Protein AF-A0A646IJY6-F1 (afdb_monomer)

Secondary structure (DSSP, 8-state):
-HHHHHHHHHHHHHHHHHHHHHHHHHHHHH-SSHHHHHHHHHHHHHHHH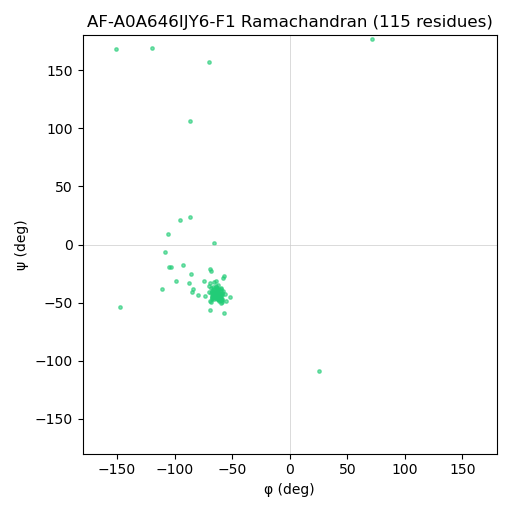HHHHIIIIIHHHHHHHHHHHHHHS-HHHHHHHHHHHHHHHHHHHHHHHHHHHHTHHHHHHHHHTTS--

Organism: NCBI:txid1472722

Structure (mmCIF, N/CA/C/O backbone):
data_AF-A0A646IJY6-F1
#
_entry.id   AF-A0A646IJY6-F1
#
loop_
_atom_site.group_PDB
_atom_site.id
_atom_site.type_symbol
_atom_site.label_atom_id
_atom_site.label_alt_id
_atom_site.label_comp_id
_atom_site.label_asym_id
_atom_site.label_entity_id
_atom_site.label_seq_id
_atom_site.pdbx_PDB_ins_code
_atom_site.Cartn_x
_atom_site.Cartn_y
_atom_site.Cartn_z
_atom_site.occupancy
_atom_site.B_iso_or_equiv
_atom_site.auth_seq_id
_atom_site.auth_comp_id
_atom_site.auth_asym_id
_atom_site.auth_atom_id
_atom_site.pdbx_PDB_model_num
ATOM 1 N N . MET A 1 1 ? -2.520 20.415 19.185 1.00 73.38 1 MET A N 1
ATOM 2 C CA . MET A 1 1 ? -2.868 20.380 17.745 1.00 73.38 1 MET A CA 1
ATOM 3 C C . MET A 1 1 ? -1.671 20.674 16.836 1.00 73.38 1 MET A C 1
ATOM 5 O O . MET A 1 1 ? -1.316 19.787 16.072 1.00 73.38 1 MET A O 1
ATOM 9 N N . LEU A 1 2 ? -0.977 21.818 16.964 1.00 85.19 2 LEU A N 1
ATOM 10 C CA . LEU A 1 2 ? 0.150 22.191 16.081 1.00 85.19 2 LEU A CA 1
ATOM 11 C C . LEU A 1 2 ? 1.297 21.156 16.032 1.00 85.19 2 LEU A C 1
ATOM 13 O O . LEU A 1 2 ? 1.770 20.814 14.957 1.00 85.19 2 LEU A O 1
ATOM 17 N N . ARG A 1 3 ? 1.690 20.586 17.180 1.00 83.56 3 ARG A N 1
ATOM 18 C CA . ARG A 1 3 ? 2.736 19.543 17.256 1.00 83.56 3 ARG A CA 1
ATOM 19 C C . ARG A 1 3 ? 2.401 18.269 16.469 1.00 83.56 3 ARG A C 1
ATOM 21 O O . ARG A 1 3 ? 3.268 17.741 15.786 1.00 83.56 3 ARG A O 1
ATOM 28 N N . GLY A 1 4 ? 1.155 17.795 16.548 1.00 84.94 4 GLY A N 1
ATOM 29 C CA . GLY A 1 4 ? 0.714 16.613 15.800 1.00 84.94 4 GLY A CA 1
ATOM 30 C C . GLY A 1 4 ? 0.701 16.882 14.299 1.00 84.94 4 GLY A C 1
ATOM 31 O O . GLY A 1 4 ? 1.245 16.103 13.527 1.00 84.94 4 GLY A O 1
ATOM 32 N N . LEU A 1 5 ? 0.174 18.042 13.901 1.00 88.56 5 LEU A N 1
ATOM 33 C CA . LEU A 1 5 ? 0.110 18.464 12.502 1.00 88.56 5 LEU A CA 1
ATOM 34 C C . LEU A 1 5 ? 1.511 18.592 11.881 1.00 88.56 5 LEU A C 1
ATOM 36 O O . LEU A 1 5 ? 1.749 18.087 10.784 1.00 88.56 5 LEU A O 1
ATOM 40 N N . LEU A 1 6 ? 2.454 19.184 12.621 1.00 92.75 6 LEU A N 1
ATOM 41 C CA . LEU A 1 6 ? 3.861 19.278 12.227 1.00 92.75 6 LEU A CA 1
ATOM 42 C C . LEU A 1 6 ? 4.520 17.899 12.115 1.00 92.75 6 LEU A C 1
ATOM 44 O O . LEU A 1 6 ? 5.244 17.666 11.155 1.00 92.75 6 LEU A O 1
ATOM 48 N N . SER A 1 7 ? 4.234 16.976 13.039 1.00 92.25 7 SER A N 1
ATOM 49 C CA . SER A 1 7 ? 4.777 15.611 13.003 1.00 92.25 7 SER A CA 1
ATOM 50 C C . SER A 1 7 ? 4.279 14.805 11.800 1.00 92.25 7 SER A C 1
ATOM 52 O O . SER A 1 7 ? 5.068 14.128 11.153 1.00 92.25 7 SER A O 1
ATOM 54 N N . PHE A 1 8 ? 2.984 14.861 11.474 1.00 89.56 8 PHE A N 1
ATOM 55 C CA . PHE A 1 8 ? 2.447 14.154 10.303 1.00 89.56 8 PHE A CA 1
ATOM 56 C C . PHE A 1 8 ? 2.962 14.755 8.992 1.00 89.56 8 PHE A C 1
ATOM 58 O O . PHE A 1 8 ? 3.311 14.028 8.057 1.00 89.56 8 PHE A O 1
ATOM 65 N N . SER A 1 9 ? 3.044 16.085 8.932 1.00 91.56 9 SER A N 1
ATOM 66 C CA . SER A 1 9 ? 3.513 16.804 7.746 1.00 91.56 9 SER A CA 1
ATOM 67 C C . SER A 1 9 ? 5.001 16.566 7.494 1.00 91.56 9 SER A C 1
ATOM 69 O O . SER A 1 9 ? 5.387 16.317 6.354 1.00 91.56 9 SER A O 1
ATOM 71 N N . SER A 1 10 ? 5.832 16.570 8.543 1.00 94.44 10 SER A N 1
ATOM 72 C CA . SER A 1 10 ? 7.262 16.275 8.418 1.00 94.44 10 SER A CA 1
ATOM 73 C C . SER A 1 10 ? 7.496 14.834 7.973 1.00 94.44 10 SER A C 1
ATOM 75 O O . SER A 1 10 ? 8.254 14.614 7.032 1.00 94.44 10 SER A O 1
ATOM 77 N N . MET A 1 11 ? 6.783 13.865 8.556 1.00 94.38 11 MET A N 1
ATOM 78 C CA . MET A 1 11 ? 6.879 12.458 8.155 1.00 94.38 11 MET A CA 1
ATOM 79 C C . MET A 1 11 ? 6.488 12.274 6.681 1.00 94.38 11 MET A C 1
ATOM 81 O O . MET A 1 11 ? 7.183 11.597 5.927 1.00 94.38 11 MET A O 1
ATOM 85 N N . THR A 1 12 ? 5.422 12.951 6.241 1.00 92.75 12 THR A N 1
ATOM 86 C CA . THR A 1 12 ? 4.977 12.935 4.839 1.00 92.75 12 THR A CA 1
ATOM 87 C C . THR A 1 12 ? 6.015 13.563 3.907 1.00 92.75 12 THR A C 1
ATOM 89 O O . THR A 1 12 ? 6.286 13.024 2.833 1.00 92.75 12 THR A O 1
ATOM 92 N N . MET A 1 13 ? 6.611 14.693 4.303 1.00 95.38 13 MET A N 1
ATOM 93 C CA . MET A 1 13 ? 7.657 15.362 3.528 1.00 95.38 13 MET A CA 1
ATOM 94 C C . MET A 1 13 ? 8.880 14.455 3.372 1.00 95.38 13 MET A C 1
ATOM 96 O O . MET A 1 13 ? 9.362 14.279 2.256 1.00 95.38 13 MET A O 1
ATOM 100 N N . VAL A 1 14 ? 9.333 13.830 4.462 1.00 96.62 14 VAL A N 1
ATOM 101 C CA . VAL A 1 14 ? 10.456 12.886 4.444 1.00 96.62 14 VAL A CA 1
ATOM 102 C C . VAL A 1 14 ? 10.164 11.725 3.495 1.00 96.62 14 VAL A C 1
ATOM 104 O O . VAL A 1 14 ? 10.986 11.436 2.631 1.00 96.62 14 VAL A O 1
ATOM 107 N N . SER A 1 15 ? 8.980 11.108 3.568 1.00 95.19 15 SER A N 1
ATOM 108 C CA . SER A 1 15 ? 8.604 10.031 2.641 1.00 95.19 15 SER A CA 1
ATOM 109 C C . SER A 1 15 ? 8.597 10.479 1.176 1.00 95.19 15 SER A C 1
ATOM 111 O O . SER A 1 15 ? 9.026 9.720 0.309 1.00 95.19 15 SER A O 1
ATOM 113 N N . ARG A 1 16 ? 8.157 11.711 0.883 1.00 94.25 16 ARG A N 1
ATOM 114 C CA . ARG A 1 16 ? 8.187 12.268 -0.480 1.00 94.25 16 ARG A CA 1
ATOM 115 C C . ARG A 1 16 ? 9.611 12.501 -0.972 1.00 94.25 16 ARG A C 1
ATOM 117 O O . ARG A 1 16 ? 9.923 12.108 -2.089 1.00 94.25 16 ARG A O 1
ATOM 124 N N . VAL A 1 17 ? 10.473 13.090 -0.143 1.00 97.12 17 VAL A N 1
ATOM 125 C CA . VAL A 1 17 ? 11.886 13.318 -0.486 1.00 97.12 17 VAL A CA 1
ATOM 126 C C . VAL A 1 17 ? 12.601 11.989 -0.723 1.00 97.12 17 VAL A C 1
ATOM 128 O O . VAL A 1 17 ? 13.282 11.843 -1.731 1.00 97.12 17 VAL A O 1
ATOM 131 N N . LEU A 1 18 ? 12.392 10.990 0.139 1.00 96.81 18 LEU A N 1
ATOM 132 C CA . LEU A 1 18 ? 12.953 9.650 -0.058 1.00 96.81 18 LEU A CA 1
ATOM 133 C C . LEU A 1 18 ? 12.438 8.989 -1.344 1.00 96.81 18 LEU A C 1
ATOM 135 O O . LEU A 1 18 ? 13.211 8.344 -2.047 1.00 96.81 18 LEU A O 1
ATOM 139 N N . GLY A 1 19 ? 11.161 9.184 -1.685 1.00 92.75 19 GLY A N 1
ATOM 140 C CA . GLY A 1 19 ? 10.600 8.746 -2.965 1.00 92.75 19 GLY A CA 1
ATOM 141 C C . GLY A 1 19 ? 11.294 9.396 -4.165 1.00 92.75 19 GLY A C 1
ATOM 142 O O . GLY A 1 19 ? 11.693 8.695 -5.086 1.00 92.75 19 GLY A O 1
ATOM 143 N N . LEU A 1 20 ? 11.528 10.710 -4.118 1.00 94.75 20 LEU A N 1
ATOM 144 C CA . LEU A 1 20 ? 12.251 11.429 -5.174 1.00 94.75 20 LEU A CA 1
ATOM 145 C C . LEU A 1 20 ? 13.704 10.956 -5.307 1.00 94.75 20 LEU A C 1
ATOM 147 O O . LEU A 1 20 ? 14.191 10.766 -6.417 1.00 94.75 20 LEU A O 1
ATOM 151 N N . VAL A 1 21 ? 14.387 10.731 -4.181 1.00 96.75 21 VAL A N 1
ATOM 152 C CA . VAL A 1 21 ? 15.760 10.203 -4.161 1.00 96.75 21 VAL A CA 1
ATOM 153 C C . VAL A 1 21 ? 15.817 8.786 -4.731 1.00 96.75 21 VAL A C 1
ATOM 155 O O . VAL A 1 21 ? 16.768 8.455 -5.434 1.00 96.75 21 VAL A O 1
ATOM 158 N N . ARG A 1 22 ? 14.803 7.950 -4.484 1.00 92.94 22 ARG A N 1
ATOM 159 C CA . ARG A 1 22 ? 14.677 6.639 -5.134 1.00 92.94 22 ARG A CA 1
ATOM 160 C C . ARG A 1 22 ? 14.552 6.791 -6.655 1.00 92.94 22 ARG A C 1
ATOM 162 O O . ARG A 1 22 ? 15.243 6.081 -7.377 1.00 92.94 22 ARG A O 1
ATOM 169 N N . ASP A 1 23 ? 13.713 7.708 -7.132 1.00 90.19 23 ASP A N 1
ATOM 170 C CA . ASP A 1 23 ? 13.397 7.863 -8.562 1.00 90.19 23 ASP A CA 1
ATOM 171 C C . ASP A 1 23 ? 14.597 8.393 -9.369 1.00 90.19 23 ASP A C 1
ATOM 173 O O . ASP A 1 23 ? 15.079 7.704 -10.269 1.00 90.19 23 ASP A O 1
ATOM 177 N N . GLN A 1 24 ? 15.137 9.554 -8.981 1.00 91.75 24 GLN A N 1
ATOM 178 C CA . GLN A 1 24 ? 16.526 9.660 -8.536 1.00 91.75 24 GLN A CA 1
ATOM 179 C C . GLN A 1 24 ? 17.554 8.634 -9.037 1.00 91.75 24 GLN A C 1
ATOM 181 O O . GLN A 1 24 ? 18.013 8.609 -10.181 1.00 91.75 24 GLN A O 1
ATOM 186 N N . VAL A 1 25 ? 17.931 7.796 -8.072 1.00 93.81 25 VAL A N 1
ATOM 187 C CA . VAL A 1 25 ? 18.909 6.718 -8.170 1.00 93.81 25 VAL A CA 1
ATOM 188 C C . VAL A 1 25 ? 18.541 5.708 -9.255 1.00 93.81 25 VAL A C 1
ATOM 190 O O . VAL A 1 25 ? 19.431 5.260 -9.974 1.00 93.81 25 VAL A O 1
ATOM 193 N N . ILE A 1 26 ? 17.261 5.350 -9.405 1.00 90.25 26 ILE A N 1
ATOM 194 C CA . ILE A 1 26 ? 16.832 4.391 -10.436 1.00 90.25 26 ILE A CA 1
ATOM 195 C C . ILE A 1 26 ? 17.131 4.951 -11.830 1.00 90.25 26 ILE A C 1
ATOM 197 O O . ILE A 1 26 ? 17.741 4.271 -12.652 1.00 90.25 26 ILE A O 1
ATOM 201 N N . THR A 1 27 ? 16.775 6.210 -12.077 1.00 88.56 27 THR A N 1
ATOM 202 C CA . THR A 1 27 ? 16.972 6.857 -13.379 1.00 88.56 27 THR A CA 1
ATOM 203 C C . THR A 1 27 ? 18.453 7.034 -13.702 1.00 88.56 27 THR A C 1
ATOM 205 O O . THR A 1 27 ? 18.864 6.775 -14.828 1.00 88.56 27 THR A O 1
ATOM 208 N N . THR A 1 28 ? 19.283 7.427 -12.732 1.00 90.31 28 THR A N 1
ATOM 209 C CA . THR A 1 28 ? 20.724 7.618 -12.975 1.00 90.31 28 THR A CA 1
ATOM 210 C C . THR A 1 28 ? 21.501 6.310 -13.104 1.00 90.31 28 THR A C 1
ATOM 212 O O . THR A 1 28 ? 22.483 6.270 -13.839 1.00 90.31 28 THR A O 1
ATOM 215 N N . THR A 1 29 ? 21.081 5.249 -12.407 1.00 91.81 29 THR A N 1
ATOM 216 C CA . THR A 1 29 ? 21.786 3.954 -12.406 1.00 91.81 29 THR A CA 1
ATOM 217 C C . THR A 1 29 ? 21.380 3.080 -13.590 1.00 91.81 29 THR A C 1
ATOM 219 O O . THR A 1 29 ? 22.234 2.436 -14.193 1.00 91.81 29 THR A O 1
ATOM 222 N N . PHE A 1 30 ? 20.086 3.048 -13.926 1.00 88.12 30 PHE A N 1
ATOM 223 C CA . PHE A 1 30 ? 19.546 2.174 -14.973 1.00 88.12 30 PHE A CA 1
ATOM 224 C C . PHE A 1 30 ? 19.246 2.910 -16.286 1.00 88.12 30 PHE A C 1
ATOM 226 O O . PHE A 1 30 ? 19.187 2.272 -17.335 1.00 88.12 30 PHE A O 1
ATOM 23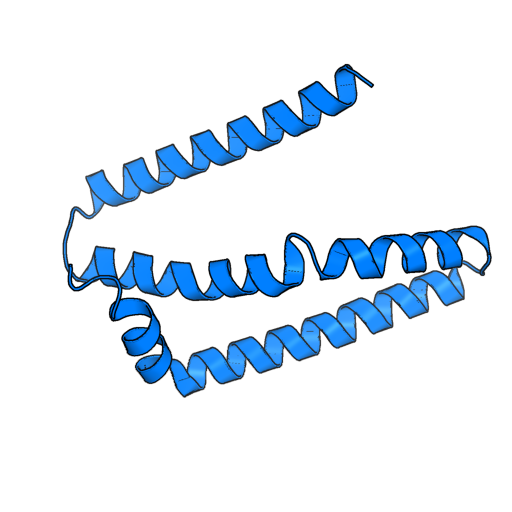3 N N . GLY A 1 31 ? 19.103 4.239 -16.262 1.00 85.50 31 GLY A N 1
ATOM 234 C CA . GLY A 1 31 ? 18.762 5.040 -17.438 1.00 85.50 31 GLY A CA 1
ATOM 235 C C . GLY A 1 31 ? 17.317 4.855 -17.912 1.00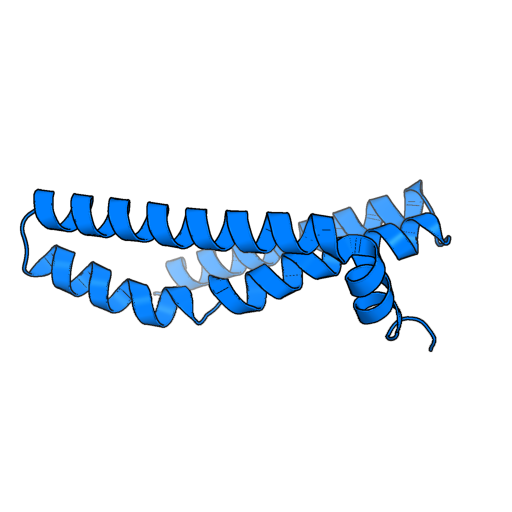 85.50 31 GLY A C 1
ATOM 236 O O . GLY A 1 31 ? 16.555 4.037 -17.388 1.00 85.50 31 GLY A O 1
ATOM 237 N N . THR A 1 32 ? 16.943 5.618 -18.939 1.00 83.25 32 THR A N 1
ATOM 238 C CA . THR A 1 32 ? 15.642 5.501 -19.614 1.00 83.25 32 THR A CA 1
ATOM 239 C C . THR A 1 32 ? 15.734 4.437 -20.701 1.00 83.25 32 THR A C 1
ATOM 241 O O . THR A 1 32 ? 16.373 4.644 -21.733 1.00 83.25 32 THR A O 1
ATOM 244 N N . ASN A 1 33 ? 15.140 3.274 -20.453 1.00 86.19 33 ASN A N 1
ATOM 245 C CA . ASN A 1 33 ? 15.087 2.160 -21.391 1.00 86.19 33 ASN A CA 1
ATOM 246 C C . ASN A 1 33 ? 13.814 1.331 -21.149 1.00 86.19 33 ASN A C 1
ATOM 248 O O . ASN A 1 33 ? 13.171 1.457 -20.106 1.00 86.19 33 ASN A O 1
ATOM 252 N N . ALA A 1 34 ? 13.505 0.425 -22.080 1.00 85.44 34 ALA A N 1
ATOM 253 C CA . ALA A 1 34 ? 12.297 -0.401 -22.026 1.00 85.44 34 ALA A CA 1
ATOM 254 C C . ALA A 1 34 ? 12.168 -1.255 -20.744 1.00 85.44 34 ALA A C 1
ATOM 256 O O . ALA A 1 34 ? 11.057 -1.570 -20.323 1.00 85.44 34 ALA A O 1
ATOM 257 N N . VAL A 1 35 ? 13.282 -1.626 -20.099 1.00 87.12 35 VAL A N 1
ATOM 258 C CA . VAL A 1 35 ? 13.271 -2.378 -18.832 1.00 87.12 35 VAL A CA 1
ATOM 259 C C . VAL A 1 35 ? 12.858 -1.473 -17.672 1.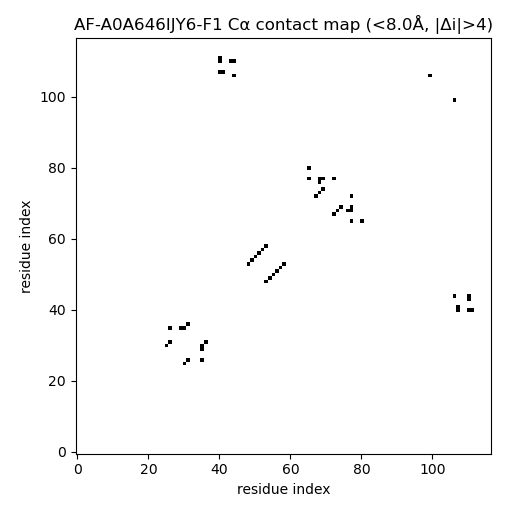00 87.12 35 VAL A C 1
ATOM 261 O O . VAL A 1 35 ? 12.017 -1.861 -16.860 1.00 87.12 35 VAL A O 1
ATOM 264 N N . THR A 1 36 ? 13.406 -0.257 -17.606 1.00 88.25 36 THR A N 1
ATOM 265 C CA . THR A 1 36 ? 13.029 0.750 -16.605 1.00 88.25 36 THR A CA 1
ATOM 266 C C . THR A 1 36 ? 11.554 1.146 -16.753 1.00 88.25 36 THR A C 1
ATOM 268 O O . THR A 1 36 ? 10.844 1.249 -15.752 1.00 88.25 36 THR A O 1
ATOM 271 N N . ASP A 1 37 ? 11.052 1.277 -17.982 1.00 85.56 37 ASP A N 1
ATOM 272 C CA . ASP A 1 37 ? 9.640 1.585 -18.244 1.00 85.56 37 ASP A CA 1
ATOM 273 C C . ASP A 1 37 ? 8.716 0.443 -17.800 1.00 85.56 37 ASP A C 1
ATOM 275 O O . ASP A 1 37 ? 7.728 0.669 -17.094 1.00 85.56 37 ASP A O 1
ATOM 279 N N . ALA A 1 38 ? 9.077 -0.806 -18.119 1.00 87.56 38 ALA A N 1
ATOM 280 C CA . ALA A 1 38 ? 8.348 -1.986 -17.659 1.00 87.56 38 ALA A CA 1
ATOM 281 C C . ALA A 1 38 ? 8.312 -2.083 -16.124 1.00 87.56 38 ALA A C 1
ATOM 283 O O . ALA A 1 38 ? 7.274 -2.422 -15.549 1.00 87.56 38 ALA A O 1
ATOM 284 N N . PHE A 1 39 ? 9.411 -1.733 -15.444 1.00 88.62 39 PHE A N 1
ATOM 285 C CA . PHE A 1 39 ? 9.458 -1.663 -13.983 1.00 88.62 39 PHE A CA 1
ATOM 286 C C . PHE A 1 39 ? 8.458 -0.638 -13.429 1.0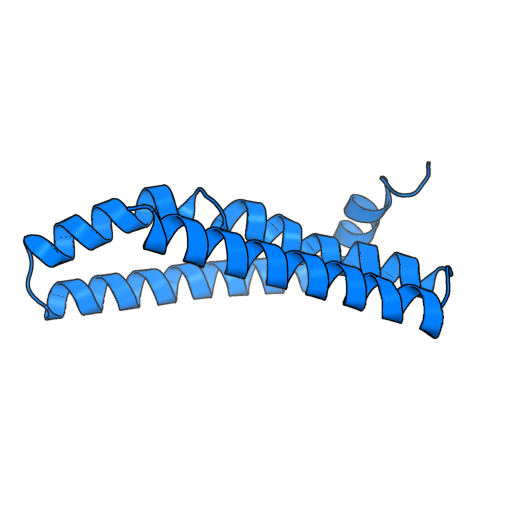0 88.62 39 PHE A C 1
ATOM 288 O O . PHE A 1 39 ? 7.705 -0.951 -12.504 1.00 88.62 39 PHE A O 1
ATOM 295 N N . TRP A 1 40 ? 8.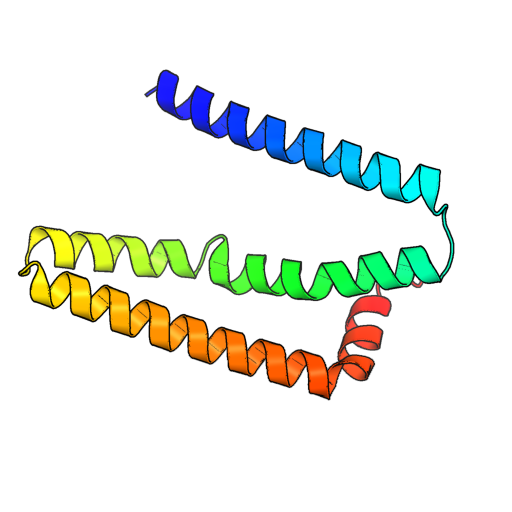389 0.565 -14.007 1.00 87.69 40 TRP A N 1
ATOM 296 C CA . TRP A 1 40 ? 7.447 1.595 -13.560 1.00 87.69 40 TRP A CA 1
ATOM 297 C C . TRP A 1 40 ? 5.984 1.221 -13.808 1.00 87.69 40 TRP A C 1
ATOM 299 O O . TRP A 1 40 ? 5.133 1.479 -12.948 1.00 87.69 40 TRP A O 1
ATOM 309 N N . VAL A 1 41 ? 5.684 0.577 -14.939 1.00 87.81 41 VAL A N 1
ATOM 310 C CA . VAL A 1 41 ? 4.350 0.027 -15.229 1.00 87.81 41 VAL A CA 1
ATOM 311 C C . VAL A 1 41 ? 3.984 -1.044 -14.199 1.00 87.81 41 VAL A C 1
ATOM 313 O O . VAL A 1 41 ? 2.924 -0.956 -13.573 1.00 87.81 41 VAL A O 1
ATOM 316 N N . ALA A 1 42 ? 4.884 -1.997 -13.941 1.00 88.81 42 ALA A N 1
ATOM 317 C CA . ALA A 1 42 ? 4.673 -3.046 -12.947 1.00 88.81 42 ALA A CA 1
ATOM 318 C C . ALA A 1 42 ? 4.451 -2.466 -11.541 1.00 8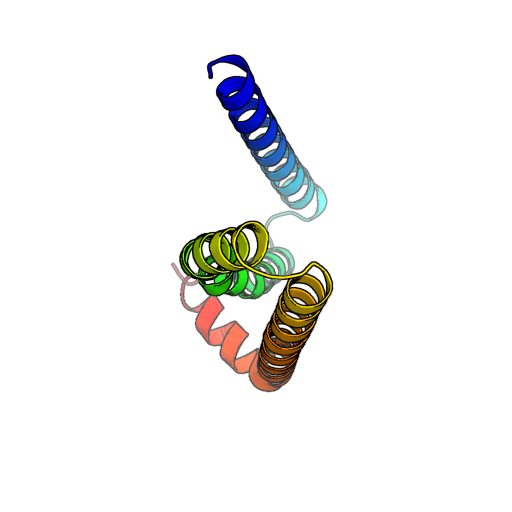8.81 42 ALA A C 1
ATOM 320 O O . ALA A 1 42 ? 3.559 -2.912 -10.819 1.00 88.81 42 ALA A O 1
ATOM 321 N N . PHE A 1 43 ? 5.197 -1.423 -11.162 1.00 88.69 43 PHE A N 1
ATOM 322 C CA . PHE A 1 43 ? 5.059 -0.770 -9.859 1.00 88.69 43 PHE A CA 1
ATOM 323 C C . PHE A 1 43 ? 3.731 -0.007 -9.706 1.00 88.69 43 PHE A C 1
ATOM 325 O O . PHE A 1 43 ? 3.252 0.200 -8.585 1.00 88.69 43 PHE A O 1
ATOM 332 N N . ARG A 1 44 ? 3.087 0.392 -10.808 1.00 88.69 44 ARG A N 1
ATOM 333 C CA . ARG A 1 44 ? 1.808 1.119 -10.790 1.00 88.69 44 ARG A CA 1
ATOM 334 C C . ARG A 1 44 ? 0.639 0.241 -10.343 1.00 88.69 44 ARG A C 1
ATOM 336 O O . ARG A 1 44 ? -0.226 0.737 -9.625 1.00 88.69 44 ARG A O 1
ATOM 343 N N . ILE A 1 45 ? 0.637 -1.042 -10.704 1.00 88.69 45 ILE A N 1
ATOM 344 C CA . ILE A 1 45 ? -0.439 -1.998 -10.387 1.00 88.69 45 ILE A CA 1
ATOM 345 C C . ILE A 1 45 ? -0.690 -2.104 -8.867 1.00 88.69 45 ILE A C 1
ATOM 347 O O . ILE A 1 45 ? -1.794 -1.774 -8.422 1.00 88.69 45 ILE A O 1
ATOM 351 N N . PRO A 1 46 ? 0.295 -2.481 -8.023 1.00 88.50 46 PRO A N 1
ATOM 352 C CA . PRO A 1 46 ? 0.076 -2.581 -6.582 1.00 88.50 46 PRO A CA 1
ATOM 353 C C . PRO A 1 46 ? -0.202 -1.215 -5.945 1.00 88.50 46 PRO A C 1
ATOM 355 O O . PRO A 1 46 ? -0.986 -1.124 -5.002 1.00 88.50 46 PRO A O 1
ATOM 358 N N . ASN A 1 47 ? 0.386 -0.132 -6.469 1.00 90.06 47 ASN A N 1
ATOM 359 C CA . ASN A 1 47 ? 0.102 1.214 -5.972 1.00 90.06 47 ASN A CA 1
ATOM 360 C C . ASN A 1 47 ? -1.341 1.637 -6.240 1.00 90.06 47 ASN A C 1
ATOM 362 O O . ASN A 1 47 ? -1.970 2.209 -5.355 1.00 90.06 47 ASN A O 1
ATOM 366 N N . PHE A 1 48 ? -1.885 1.335 -7.417 1.00 88.69 48 PHE A N 1
ATOM 367 C CA . PHE A 1 48 ? -3.286 1.588 -7.732 1.00 88.69 48 PHE A CA 1
ATOM 368 C C . PHE A 1 48 ? -4.216 0.840 -6.770 1.00 88.69 48 PHE A C 1
ATOM 370 O O . PHE A 1 48 ? -5.096 1.454 -6.170 1.00 88.69 48 PHE A O 1
ATOM 377 N N . LEU A 1 49 ? -3.963 -0.452 -6.539 1.00 87.56 49 LEU A N 1
ATOM 378 C CA . LEU A 1 49 ? -4.742 -1.259 -5.596 1.00 87.56 49 LEU A CA 1
ATOM 379 C C . LEU A 1 49 ? -4.657 -0.707 -4.165 1.00 87.56 49 LEU A C 1
ATOM 381 O O . LEU A 1 49 ? -5.678 -0.567 -3.493 1.00 87.56 49 LEU A O 1
ATOM 385 N N . ARG A 1 50 ? -3.461 -0.313 -3.710 1.00 87.56 50 ARG A N 1
ATOM 386 C CA . ARG A 1 50 ? -3.266 0.332 -2.402 1.00 87.56 50 ARG A CA 1
ATOM 387 C C . ARG A 1 50 ? -4.084 1.620 -2.278 1.00 87.56 50 ARG A C 1
ATOM 389 O O . ARG A 1 50 ? -4.713 1.840 -1.247 1.00 87.56 50 ARG A O 1
ATOM 396 N N . ARG A 1 51 ? -4.108 2.455 -3.319 1.00 87.06 51 ARG A N 1
ATOM 397 C CA . ARG A 1 51 ? -4.914 3.687 -3.344 1.00 87.06 51 ARG A CA 1
ATOM 398 C C . ARG A 1 51 ? -6.414 3.387 -3.288 1.00 87.06 51 ARG A C 1
ATOM 400 O O . ARG A 1 51 ? -7.130 4.045 -2.544 1.00 87.06 51 ARG A O 1
ATOM 407 N N . LEU A 1 52 ? -6.871 2.376 -4.029 1.00 84.19 52 LEU A N 1
ATOM 408 C CA . LEU A 1 52 ? -8.282 1.990 -4.105 1.00 84.19 52 LEU A CA 1
ATOM 409 C C . LEU A 1 52 ? -8.815 1.414 -2.782 1.00 84.19 52 LEU A C 1
ATOM 411 O O . LEU A 1 52 ? -9.910 1.773 -2.347 1.00 84.19 52 LEU A O 1
ATOM 415 N N . PHE A 1 53 ? -8.044 0.532 -2.141 1.00 80.44 53 PHE A N 1
ATOM 416 C CA . PHE A 1 53 ? -8.499 -0.218 -0.968 1.00 80.44 53 PHE A CA 1
ATOM 417 C C . PHE A 1 53 ? -8.038 0.365 0.372 1.00 80.44 53 PHE A C 1
ATOM 419 O O . PHE A 1 53 ? -8.755 0.220 1.354 1.00 80.44 53 PHE A O 1
ATOM 426 N N . ALA A 1 54 ? -6.868 1.008 0.457 1.00 79.88 54 ALA A N 1
ATOM 427 C CA . ALA A 1 54 ? -6.253 1.342 1.748 1.00 79.88 54 ALA A CA 1
ATOM 428 C C . ALA A 1 54 ? -6.230 2.842 2.076 1.00 79.88 54 ALA A C 1
ATOM 430 O O . ALA A 1 54 ? -6.426 3.212 3.232 1.00 79.88 54 ALA A O 1
ATOM 431 N N . GLU A 1 55 ? -5.995 3.717 1.092 1.00 78.44 55 GLU A N 1
ATOM 432 C CA . GLU A 1 55 ? -5.765 5.147 1.366 1.00 78.44 55 GLU A CA 1
ATOM 433 C C . GLU A 1 55 ? -7.006 5.907 1.867 1.00 78.44 55 GLU A C 1
ATOM 435 O O . GLU A 1 55 ? -6.846 6.936 2.518 1.00 78.44 55 GLU A O 1
ATOM 440 N N . GLY A 1 56 ? -8.227 5.415 1.625 1.00 71.06 56 GLY A N 1
ATOM 441 C CA . GLY A 1 56 ? -9.442 6.125 2.049 1.00 71.06 56 GLY A CA 1
ATOM 442 C C . GLY A 1 56 ? -10.612 5.227 2.428 1.00 71.06 56 GLY A C 1
ATOM 443 O O . GLY A 1 56 ? -11.126 5.341 3.534 1.00 71.06 56 GLY A O 1
ATOM 444 N N . SER A 1 57 ? -11.008 4.314 1.543 1.00 81.56 57 SER A N 1
ATOM 445 C CA . SER A 1 57 ? -12.223 3.496 1.686 1.00 81.56 57 SER A CA 1
ATOM 446 C C . SER A 1 57 ? -12.218 2.599 2.927 1.00 81.56 57 SER A C 1
ATOM 448 O O . SER A 1 57 ? -13.204 2.550 3.660 1.00 81.56 57 SER A O 1
ATOM 450 N N . PHE A 1 58 ? -11.101 1.920 3.199 1.00 86.56 58 PHE A N 1
ATOM 451 C CA . PHE A 1 58 ? -10.993 1.070 4.380 1.00 86.56 58 PHE A CA 1
ATOM 452 C C . PHE A 1 58 ? -10.982 1.882 5.675 1.00 86.56 58 PHE A C 1
ATOM 454 O O . PHE A 1 58 ? -11.759 1.591 6.576 1.00 86.56 58 PHE A O 1
ATOM 461 N N . SER A 1 59 ? -10.143 2.918 5.778 1.00 85.94 59 SER A N 1
ATOM 462 C CA . SER A 1 59 ? -10.008 3.692 7.021 1.00 85.94 59 SER A CA 1
ATOM 463 C C . SER A 1 59 ? -11.304 4.412 7.407 1.00 85.94 59 SER A C 1
ATOM 465 O O . SER A 1 59 ? -11.642 4.453 8.588 1.00 85.94 59 SER A O 1
ATOM 467 N N . THR A 1 60 ? -12.064 4.937 6.439 1.00 88.25 60 THR A N 1
ATOM 468 C CA . THR A 1 60 ? -13.340 5.615 6.721 1.00 88.25 60 THR A CA 1
ATOM 469 C C . THR A 1 60 ? -14.427 4.661 7.207 1.00 88.25 60 THR A C 1
ATOM 471 O O . THR A 1 60 ? -15.232 5.060 8.042 1.00 88.25 60 THR A O 1
ATOM 474 N N . ALA A 1 61 ? -14.443 3.411 6.734 1.00 89.62 61 ALA A N 1
ATOM 475 C CA . ALA A 1 61 ? -15.401 2.398 7.179 1.00 89.62 61 ALA A CA 1
ATOM 476 C C . ALA A 1 61 ? -14.956 1.682 8.467 1.00 89.62 61 ALA A C 1
ATOM 478 O O . ALA A 1 61 ? -15.773 1.387 9.336 1.00 89.62 61 ALA A O 1
ATOM 479 N N . PHE A 1 62 ? -13.659 1.407 8.608 1.00 91.25 62 PHE A N 1
ATOM 480 C CA . PHE A 1 62 ? -13.110 0.602 9.696 1.00 91.25 62 PHE A CA 1
ATOM 481 C C . PHE A 1 62 ? -12.953 1.383 11.003 1.00 91.25 62 PHE A C 1
ATOM 483 O O . PHE A 1 62 ? -13.284 0.863 12.066 1.00 91.25 62 PHE A O 1
ATOM 490 N N . VAL A 1 63 ? -12.458 2.626 10.953 1.00 92.62 63 VAL A N 1
ATOM 491 C CA . VAL A 1 63 ? -12.157 3.411 12.166 1.00 92.62 63 VAL A CA 1
ATOM 492 C C . VAL A 1 63 ? -13.397 3.666 13.040 1.00 92.62 63 VAL A C 1
ATOM 494 O O . VAL A 1 63 ? -13.274 3.494 14.258 1.00 92.62 63 VAL A O 1
ATOM 497 N N . PRO A 1 64 ? -14.582 4.016 12.495 1.00 92.94 64 PRO A N 1
ATOM 498 C CA . PRO A 1 64 ? -15.790 4.186 13.304 1.00 92.94 64 PRO A CA 1
ATOM 499 C C . PRO A 1 64 ? -16.202 2.892 14.012 1.00 92.94 64 PRO A C 1
ATOM 501 O O . PRO A 1 64 ? -16.391 2.899 15.224 1.00 92.94 64 PRO A O 1
ATOM 504 N N . VAL A 1 65 ? -16.237 1.769 13.283 1.00 93.62 65 VAL A N 1
ATOM 505 C CA . VAL A 1 65 ? -16.614 0.451 13.826 1.00 93.62 65 VAL A CA 1
ATOM 506 C C . VAL A 1 65 ? -15.620 -0.009 14.891 1.00 93.62 65 VAL A C 1
ATOM 508 O O . VAL A 1 65 ? -16.008 -0.489 15.953 1.00 93.62 65 VAL A O 1
ATOM 511 N N . PHE A 1 66 ? -14.322 0.173 14.641 1.00 94.25 66 PHE A N 1
ATOM 512 C CA . PHE A 1 66 ? -13.281 -0.132 15.618 1.00 94.25 66 PHE A CA 1
ATOM 513 C C . PHE A 1 66 ? -13.448 0.691 16.900 1.00 94.25 66 PHE A C 1
ATOM 515 O O . PHE A 1 66 ? -13.309 0.151 17.996 1.00 94.25 66 PHE A O 1
ATOM 522 N N . THR A 1 67 ? -13.746 1.986 16.769 1.00 95.06 67 THR A N 1
ATOM 523 C CA . THR A 1 67 ? -13.913 2.891 17.915 1.00 95.06 67 THR A CA 1
ATOM 524 C C . THR A 1 67 ? -15.155 2.525 18.723 1.00 95.06 67 THR A C 1
ATOM 526 O O . THR A 1 67 ? -15.058 2.381 19.938 1.00 95.06 67 THR A O 1
ATOM 529 N N . GLU A 1 68 ? -16.282 2.262 18.059 1.00 94.44 68 GLU A N 1
ATOM 530 C CA . GLU A 1 68 ? -17.525 1.826 18.704 1.00 94.44 68 GLU A CA 1
ATOM 531 C C . GLU A 1 68 ? -17.327 0.527 19.497 1.00 94.44 68 GLU A C 1
ATOM 533 O O . GLU A 1 68 ? -17.677 0.454 20.676 1.00 94.44 68 GLU A O 1
ATOM 538 N N . VAL A 1 69 ? -16.715 -0.493 18.887 1.00 93.69 69 VAL A N 1
ATOM 539 C CA . VAL A 1 69 ? -16.469 -1.779 19.558 1.00 93.69 69 VAL A CA 1
ATOM 540 C C . VAL A 1 69 ? -15.462 -1.621 20.694 1.00 93.69 69 VAL A C 1
ATOM 542 O O . VAL A 1 69 ? -15.624 -2.231 21.746 1.00 93.69 69 VAL A O 1
ATOM 545 N N . LYS A 1 70 ? -14.447 -0.768 20.536 1.00 94.31 70 LYS A N 1
ATOM 546 C CA . LYS A 1 70 ? -13.477 -0.490 21.600 1.00 94.31 70 LYS A CA 1
ATOM 547 C C . LYS A 1 70 ? -14.116 0.181 22.823 1.00 94.31 70 LYS A C 1
ATOM 549 O O . LYS A 1 70 ? -13.660 -0.074 23.934 1.00 94.31 70 LYS A O 1
ATOM 554 N N . GLU A 1 71 ? -15.109 1.045 22.628 1.00 95.06 71 GLU A N 1
ATOM 555 C CA . GLU A 1 71 ? -15.754 1.792 23.717 1.00 95.06 71 GLU A CA 1
ATOM 556 C C . GLU A 1 71 ? -16.915 1.033 24.368 1.00 95.06 71 GLU A C 1
ATOM 558 O O . GLU A 1 71 ? -17.141 1.173 25.568 1.00 95.06 71 GLU A O 1
ATOM 563 N N . THR A 1 72 ? -17.647 0.225 23.597 1.00 93.31 72 THR A N 1
ATOM 564 C CA . THR A 1 72 ? -18.899 -0.402 24.057 1.00 93.31 72 THR A CA 1
ATOM 565 C C . THR A 1 72 ? -18.775 -1.886 24.390 1.00 93.31 72 THR A C 1
ATOM 567 O O . THR A 1 72 ? -19.640 -2.423 25.084 1.00 93.31 72 THR A O 1
ATOM 570 N N . ARG A 1 73 ? -17.737 -2.575 23.895 1.00 92.00 73 ARG A N 1
ATOM 571 C CA . ARG A 1 73 ? -17.606 -4.039 23.969 1.00 92.00 73 ARG A CA 1
ATOM 572 C C . ARG A 1 73 ? -16.373 -4.491 24.741 1.00 92.00 73 ARG A C 1
ATOM 574 O O . ARG A 1 73 ? -15.487 -3.713 25.087 1.00 92.00 73 ARG A O 1
ATOM 581 N N . SER A 1 74 ? -16.324 -5.790 25.026 1.00 94.31 74 SER A N 1
ATOM 582 C CA . SER A 1 74 ? -15.202 -6.409 25.727 1.00 94.31 74 SER A CA 1
ATOM 583 C C . SER A 1 74 ? -13.928 -6.456 24.870 1.00 94.31 74 SER A C 1
ATOM 585 O O . SER A 1 74 ? -13.964 -6.493 23.638 1.00 94.31 74 SER A O 1
ATOM 587 N N . HIS A 1 75 ? -12.764 -6.554 25.523 1.00 90.38 75 HIS A N 1
A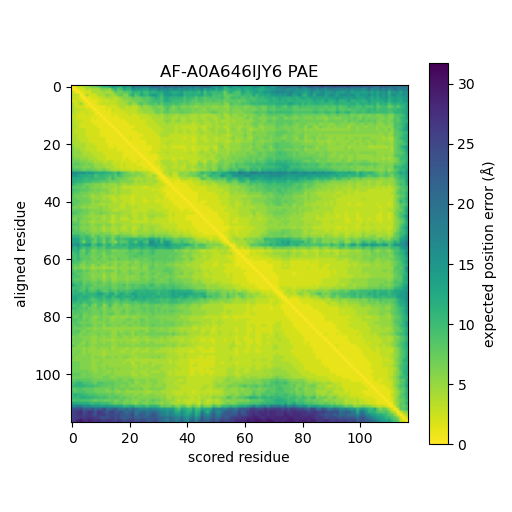TOM 588 C CA . HIS A 1 75 ? -11.486 -6.756 24.827 1.00 90.38 75 HIS A CA 1
ATOM 589 C C . HIS A 1 75 ? -11.458 -8.023 23.954 1.00 90.38 75 HIS A C 1
ATOM 591 O O . HIS A 1 75 ? -10.743 -8.055 22.950 1.00 90.38 75 HIS A O 1
ATOM 597 N N . ALA A 1 76 ? -12.222 -9.057 24.320 1.00 94.38 76 ALA A N 1
ATOM 598 C CA . ALA A 1 76 ? -12.336 -10.283 23.536 1.00 94.38 76 ALA A CA 1
ATOM 599 C C . ALA A 1 76 ? -13.054 -10.030 22.200 1.00 94.38 76 ALA A C 1
ATOM 601 O O . ALA A 1 76 ? -12.532 -10.410 21.153 1.00 94.38 76 ALA A O 1
ATOM 602 N N . GLU A 1 77 ? -14.180 -9.311 22.225 1.00 92.69 77 GLU A N 1
ATOM 603 C CA . GLU A 1 77 ? -14.928 -8.921 21.020 1.00 92.69 77 GLU A CA 1
ATOM 604 C C . GLU A 1 77 ? -14.097 -8.010 20.106 1.00 92.69 77 GLU A C 1
ATOM 606 O O . GLU A 1 77 ? -14.089 -8.190 18.888 1.00 92.69 77 GLU A O 1
ATOM 611 N N . LEU A 1 78 ? -13.321 -7.079 20.676 1.00 93.81 78 LEU A N 1
ATOM 612 C CA . LEU A 1 78 ? -12.406 -6.241 19.898 1.00 93.81 78 LEU A CA 1
ATOM 613 C C . LEU A 1 78 ? -11.322 -7.075 19.197 1.00 93.81 78 LEU A C 1
ATOM 615 O O . LEU A 1 78 ? -11.021 -6.855 18.022 1.00 93.81 78 LEU A O 1
ATOM 619 N N . ARG A 1 79 ? -10.733 -8.051 19.900 1.00 94.19 79 ARG A N 1
ATOM 620 C CA . ARG A 1 79 ? -9.724 -8.952 19.324 1.00 94.19 79 ARG A CA 1
ATOM 621 C C . ARG A 1 79 ? -10.314 -9.813 18.210 1.00 94.19 79 ARG A C 1
ATOM 623 O O . ARG A 1 79 ? -9.651 -10.033 17.197 1.00 94.19 79 ARG A O 1
ATOM 630 N N . GLU A 1 80 ? -11.545 -10.274 18.380 1.00 95.62 80 GLU A N 1
ATOM 631 C CA . GLU A 1 80 ? -12.252 -11.036 17.360 1.00 95.62 80 GLU A CA 1
ATOM 632 C C . GLU A 1 80 ? -12.560 -10.189 16.119 1.00 95.62 80 GLU A C 1
ATOM 634 O O . GLU A 1 80 ? -12.264 -10.626 15.005 1.00 95.62 80 GLU A O 1
ATOM 639 N N . LEU A 1 81 ? -13.049 -8.954 16.291 1.00 94.31 81 LEU A N 1
ATOM 640 C CA . LEU A 1 81 ? -13.241 -8.003 15.191 1.00 94.31 81 LEU A CA 1
ATOM 641 C C . LEU A 1 81 ? -11.938 -7.791 14.410 1.00 94.31 81 LEU A C 1
ATOM 643 O O . LEU A 1 81 ? -11.925 -7.889 13.181 1.00 94.31 81 LEU A O 1
ATOM 647 N N . MET A 1 82 ? -10.834 -7.537 15.118 1.00 94.88 82 MET A N 1
ATOM 648 C CA . MET A 1 82 ? -9.512 -7.348 14.517 1.00 94.88 82 MET A CA 1
ATOM 649 C C . MET A 1 82 ? -9.063 -8.585 13.737 1.00 94.88 82 MET A C 1
ATOM 651 O O . MET A 1 82 ? -8.615 -8.465 12.598 1.00 94.88 82 MET A O 1
ATOM 655 N N . SER A 1 83 ? -9.214 -9.779 14.319 1.00 96.00 83 SER A N 1
ATOM 656 C CA . SER A 1 83 ? -8.816 -11.034 13.677 1.00 96.00 83 SER A CA 1
ATOM 657 C C . SER A 1 83 ? -9.648 -11.331 12.431 1.00 96.00 83 SER A C 1
ATOM 659 O O . SER A 1 83 ? -9.089 -11.730 11.410 1.00 96.00 83 SER A O 1
ATOM 661 N N . ARG A 1 84 ? -10.969 -11.124 12.490 1.00 95.62 84 ARG A N 1
ATOM 662 C CA . ARG A 1 84 ? -11.867 -11.316 11.343 1.00 95.62 84 ARG A CA 1
ATOM 663 C C . ARG A 1 84 ? -11.579 -10.299 10.242 1.00 95.62 84 ARG A C 1
ATOM 665 O O . ARG A 1 84 ? -11.504 -10.673 9.076 1.00 95.62 84 ARG A O 1
ATOM 672 N N . THR A 1 85 ? -11.353 -9.035 10.597 1.00 94.25 85 THR A N 1
ATOM 673 C CA . THR A 1 85 ? -11.030 -7.981 9.622 1.00 94.25 85 THR A CA 1
ATOM 674 C C . THR A 1 85 ? -9.684 -8.242 8.949 1.00 94.25 85 THR A C 1
ATOM 676 O O . THR A 1 85 ? -9.592 -8.204 7.727 1.00 94.25 85 THR A O 1
ATOM 679 N N . ALA A 1 86 ? -8.646 -8.574 9.720 1.00 93.25 86 ALA A N 1
ATOM 680 C CA . ALA A 1 86 ? -7.331 -8.890 9.167 1.00 93.25 86 ALA A CA 1
ATOM 681 C C . ALA A 1 86 ? -7.366 -10.149 8.286 1.00 93.25 86 ALA A C 1
ATOM 683 O O . ALA A 1 86 ? -6.786 -10.150 7.204 1.00 93.25 86 ALA A O 1
ATOM 684 N N . GLY A 1 87 ? -8.075 -11.200 8.715 1.00 95.69 87 GLY A N 1
ATOM 685 C CA . GLY A 1 87 ? -8.217 -12.436 7.944 1.00 95.69 87 GLY A CA 1
ATOM 686 C C . GLY A 1 87 ? -8.987 -12.240 6.638 1.00 95.69 87 GLY A C 1
ATOM 687 O O . GLY A 1 87 ? -8.555 -12.718 5.593 1.00 95.69 87 GLY A O 1
ATOM 688 N N . THR A 1 88 ? -10.092 -11.492 6.670 1.00 94.06 88 THR A N 1
ATOM 689 C CA . THR A 1 88 ? -10.893 -11.194 5.469 1.00 94.06 88 THR A CA 1
ATOM 690 C C . THR A 1 88 ? -10.153 -10.272 4.507 1.00 94.06 88 THR A C 1
ATOM 692 O O . THR A 1 88 ? -10.033 -10.609 3.331 1.00 94.06 88 THR A O 1
ATOM 695 N N . LEU A 1 89 ? -9.587 -9.159 4.988 1.00 91.69 89 LEU A N 1
ATOM 696 C CA . LEU A 1 89 ? -8.791 -8.253 4.159 1.00 91.69 89 LEU A CA 1
ATOM 697 C C . LEU A 1 89 ? -7.569 -8.972 3.576 1.00 91.69 89 LEU A C 1
ATOM 699 O O . LEU A 1 89 ? -7.310 -8.867 2.382 1.00 91.69 89 LEU A O 1
ATOM 703 N N . GLY A 1 90 ? -6.853 -9.746 4.394 1.00 93.12 90 GLY A N 1
ATOM 704 C CA . GLY A 1 90 ? -5.715 -10.549 3.952 1.00 93.12 90 GLY A CA 1
ATOM 705 C C . GLY A 1 90 ? -6.102 -11.582 2.894 1.00 93.12 90 GLY A C 1
ATOM 706 O O . GLY A 1 90 ? -5.428 -11.686 1.873 1.00 93.12 90 GLY A O 1
ATOM 707 N N . GLY A 1 91 ? -7.217 -12.292 3.087 1.00 96.00 91 GLY A N 1
ATOM 708 C CA . GLY A 1 91 ? -7.745 -13.248 2.112 1.00 96.00 91 GLY A CA 1
ATOM 709 C C . GLY A 1 91 ? -8.136 -12.590 0.787 1.00 96.00 91 GLY A C 1
ATOM 710 O O . GLY A 1 91 ? -7.760 -13.081 -0.276 1.00 96.00 91 GLY A O 1
ATOM 711 N N . VAL A 1 92 ? -8.818 -11.441 0.833 1.00 92.88 92 VAL A N 1
ATOM 712 C CA . VAL A 1 92 ? -9.168 -10.661 -0.366 1.00 92.88 92 VAL A CA 1
ATOM 713 C C . VAL A 1 92 ? -7.910 -10.173 -1.083 1.00 92.88 92 VAL A C 1
ATOM 715 O O . VAL A 1 92 ? -7.797 -10.347 -2.293 1.00 92.88 92 VAL A O 1
ATOM 718 N N . LEU A 1 93 ? -6.936 -9.612 -0.362 1.00 91.88 93 LEU A N 1
ATOM 719 C CA . LEU A 1 93 ? -5.677 -9.152 -0.954 1.00 91.88 93 LEU A CA 1
ATOM 720 C C . LEU A 1 93 ? -4.875 -10.307 -1.563 1.00 91.88 93 LEU A C 1
ATOM 722 O O . LEU A 1 93 ? -4.292 -10.140 -2.633 1.00 91.88 93 LEU A O 1
ATOM 726 N N . MET A 1 94 ? -4.870 -11.480 -0.927 1.00 95.00 94 MET A N 1
ATOM 727 C CA . MET A 1 94 ? -4.225 -12.678 -1.462 1.00 95.00 94 MET A CA 1
ATOM 728 C C . MET A 1 94 ? -4.901 -13.141 -2.755 1.00 95.00 94 MET A C 1
ATOM 730 O O . MET A 1 94 ? -4.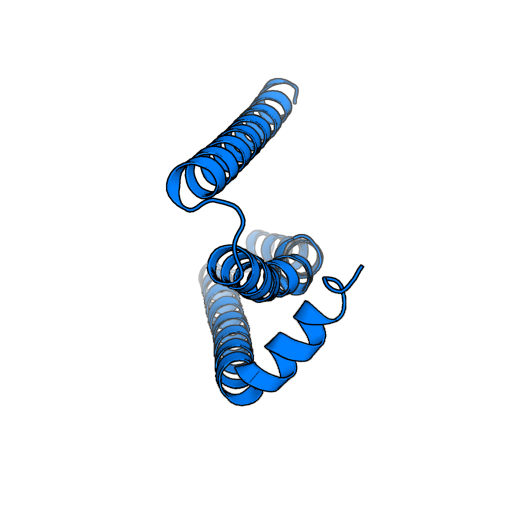208 -13.387 -3.739 1.00 95.00 94 MET A O 1
ATOM 734 N N . LEU A 1 95 ? -6.237 -13.187 -2.787 1.00 95.81 95 LEU A N 1
ATOM 735 C CA . LEU A 1 95 ? -7.000 -13.517 -3.992 1.00 95.81 95 LEU A CA 1
ATOM 736 C C . LEU A 1 95 ? -6.713 -12.518 -5.120 1.00 95.81 95 LEU A C 1
ATOM 738 O O . LEU A 1 95 ? -6.378 -12.923 -6.228 1.00 95.81 95 LEU A O 1
ATOM 742 N N . VAL A 1 96 ? -6.798 -11.216 -4.836 1.00 92.44 96 VAL A N 1
ATOM 743 C CA . VAL A 1 96 ? -6.520 -10.152 -5.813 1.00 92.44 96 VAL A CA 1
ATOM 744 C C . VAL A 1 96 ? -5.093 -10.264 -6.345 1.00 92.44 96 VAL A C 1
ATOM 746 O O . VAL A 1 96 ? -4.881 -10.143 -7.547 1.00 92.44 96 VAL A O 1
ATOM 749 N N . THR A 1 97 ? -4.121 -10.547 -5.478 1.00 92.81 97 THR A N 1
ATOM 750 C CA . THR A 1 97 ? -2.722 -10.738 -5.882 1.00 92.81 97 THR A CA 1
ATOM 751 C C . THR A 1 97 ? -2.561 -11.979 -6.758 1.00 92.81 97 THR A C 1
ATOM 753 O O . THR A 1 97 ? -1.917 -11.905 -7.800 1.00 92.81 97 THR A O 1
ATOM 756 N N . ALA A 1 98 ? -3.177 -13.105 -6.392 1.00 95.75 98 ALA A N 1
ATOM 757 C CA . ALA A 1 98 ? -3.137 -14.327 -7.192 1.00 95.75 98 ALA A CA 1
ATOM 758 C C . ALA A 1 98 ? -3.754 -14.112 -8.584 1.00 95.75 98 ALA A C 1
ATOM 760 O O . ALA A 1 98 ? -3.155 -14.489 -9.589 1.00 95.75 98 ALA A O 1
ATOM 761 N N . LEU A 1 99 ? -4.905 -13.436 -8.655 1.00 94.38 99 LEU A N 1
ATOM 762 C CA . LEU A 1 99 ? -5.531 -13.056 -9.921 1.00 94.38 99 LEU A CA 1
ATOM 763 C C . LEU A 1 99 ? -4.632 -12.113 -10.726 1.00 94.38 99 LEU A C 1
ATOM 765 O O . LEU A 1 99 ? -4.469 -12.314 -11.925 1.00 94.38 99 LEU A O 1
ATOM 769 N N . ALA A 1 100 ? -3.999 -11.129 -10.085 1.00 91.62 100 ALA A N 1
ATOM 770 C CA . ALA A 1 100 ? -3.088 -10.214 -10.765 1.00 91.62 100 ALA A CA 1
ATOM 771 C C . ALA A 1 100 ? -1.868 -10.928 -11.366 1.00 91.62 100 ALA A C 1
ATOM 773 O O . ALA A 1 100 ? -1.418 -10.558 -12.446 1.00 91.62 100 ALA A O 1
ATOM 774 N N . LEU A 1 101 ? -1.358 -11.972 -10.708 1.00 92.50 101 LEU A N 1
ATOM 775 C CA . LEU A 1 101 ? -0.276 -12.797 -11.247 1.00 92.50 101 LEU A CA 1
ATOM 776 C C . LEU A 1 101 ? -0.741 -13.659 -12.430 1.00 92.50 101 LEU A C 1
ATOM 778 O O . LEU A 1 101 ? -0.025 -13.757 -13.423 1.00 92.50 101 LEU A O 1
ATOM 782 N N . ILE A 1 102 ? -1.941 -14.246 -12.358 1.00 96.00 102 ILE A N 1
ATOM 783 C CA . ILE A 1 102 ? -2.517 -15.047 -13.453 1.00 96.00 102 ILE A CA 1
ATOM 784 C C . ILE A 1 102 ? -2.789 -14.175 -14.686 1.00 96.00 102 ILE A C 1
ATOM 786 O O . ILE A 1 102 ? -2.481 -14.571 -15.808 1.00 96.00 102 ILE A O 1
ATOM 790 N N . PHE A 1 103 ? -3.337 -12.977 -14.478 1.00 93.56 103 PHE A N 1
ATOM 791 C CA . PHE A 1 103 ? -3.674 -12.025 -15.536 1.00 93.56 103 PHE A CA 1
ATOM 792 C C . PHE A 1 103 ? -2.572 -10.984 -15.787 1.00 93.56 103 PHE A C 1
ATOM 794 O O . PHE A 1 103 ? -2.838 -9.913 -16.335 1.00 93.56 103 PHE A O 1
ATOM 801 N N . ALA A 1 104 ? -1.329 -11.280 -15.395 1.00 90.31 104 ALA A N 1
ATOM 802 C CA . ALA A 1 104 ? -0.197 -10.373 -15.549 1.00 90.31 104 ALA A CA 1
ATOM 803 C C . ALA A 1 104 ? -0.021 -9.823 -16.981 1.00 90.31 104 ALA A C 1
ATOM 805 O O . ALA A 1 104 ? 0.159 -8.611 -17.099 1.00 90.31 104 ALA A O 1
ATOM 806 N N . PRO A 1 105 ? -0.110 -10.617 -18.075 1.00 89.25 105 PRO A N 1
ATOM 807 C CA . PRO A 1 105 ? 0.059 -10.061 -19.418 1.00 89.25 105 PRO A CA 1
ATOM 808 C C . PRO A 1 105 ? -1.090 -9.124 -19.818 1.00 89.25 105 PRO A C 1
ATOM 810 O O . PRO A 1 105 ? -0.846 -8.082 -20.421 1.00 89.25 105 PRO A O 1
ATOM 813 N N . GLN A 1 106 ? -2.334 -9.432 -19.441 1.00 91.44 106 GLN A N 1
ATOM 814 C CA . GLN A 1 106 ? -3.487 -8.566 -19.708 1.00 91.44 106 GLN A CA 1
ATOM 815 C C . GLN A 1 106 ? -3.395 -7.264 -18.906 1.00 91.44 106 GLN A C 1
ATOM 817 O O . GLN A 1 106 ? -3.673 -6.188 -19.435 1.00 91.44 106 GLN A O 1
ATOM 822 N N . LEU A 1 107 ? -2.971 -7.351 -17.642 1.00 88.50 107 LEU A N 1
ATOM 823 C CA . LEU A 1 107 ? -2.737 -6.184 -16.795 1.00 88.50 107 LEU A CA 1
ATOM 824 C C . LEU A 1 107 ? -1.579 -5.334 -17.313 1.00 88.50 107 LEU A C 1
ATOM 826 O O . LEU A 1 107 ? -1.687 -4.113 -17.296 1.00 88.50 107 LEU A O 1
ATOM 830 N N . ALA A 1 108 ? -0.507 -5.949 -17.811 1.00 87.12 108 ALA A N 1
ATOM 831 C CA . ALA A 1 108 ? 0.605 -5.223 -18.409 1.00 87.12 108 ALA A CA 1
ATOM 832 C C . ALA A 1 108 ? 0.131 -4.370 -19.592 1.00 87.12 108 ALA A C 1
ATOM 834 O O . ALA A 1 108 ? 0.417 -3.181 -19.603 1.00 87.12 108 ALA A O 1
ATOM 835 N N . VAL A 1 109 ? -0.672 -4.929 -20.508 1.00 86.56 109 VAL A N 1
ATOM 836 C CA . VAL A 1 109 ? -1.242 -4.179 -21.645 1.00 86.56 109 VAL A CA 1
ATOM 837 C C . VAL A 1 109 ? -2.198 -3.076 -21.178 1.00 86.56 109 VAL A C 1
ATOM 839 O O . VAL A 1 109 ? -2.121 -1.941 -21.644 1.00 86.56 109 VAL A O 1
ATOM 842 N N . ALA A 1 110 ? -3.080 -3.377 -20.220 1.00 86.31 110 ALA A N 1
ATOM 843 C CA . ALA A 1 110 ? -4.036 -2.401 -19.696 1.00 86.31 110 ALA A CA 1
ATOM 844 C C . ALA A 1 110 ? -3.359 -1.221 -18.973 1.00 86.31 110 ALA A C 1
ATOM 846 O O . ALA A 1 110 ? -3.879 -0.108 -18.978 1.00 86.31 110 ALA A O 1
ATOM 847 N N . PHE A 1 111 ? -2.208 -1.456 -18.337 1.00 82.38 111 PHE A N 1
ATOM 848 C CA . PHE A 1 111 ? -1.435 -0.419 -17.650 1.00 82.38 111 PHE A CA 1
ATOM 849 C C . PHE A 1 111 ? -0.357 0.220 -18.543 1.00 82.38 111 PHE A C 1
ATOM 851 O O . PHE A 1 111 ? 0.105 1.316 -18.209 1.00 82.38 111 PHE A O 1
ATOM 858 N N . SER A 1 112 ? 0.019 -0.412 -19.664 1.00 78.44 112 SER A N 1
ATOM 859 C CA . SER A 1 112 ? 0.949 0.133 -20.662 1.00 78.44 112 SER A CA 1
ATOM 860 C C . SER A 1 112 ? 0.265 1.021 -21.696 1.00 78.44 112 SER A C 1
ATOM 862 O O . SER A 1 112 ? 0.911 1.927 -22.196 1.00 78.44 112 SER A O 1
ATOM 864 N N . SER A 1 113 ? -1.034 0.852 -21.977 1.00 61.66 113 SER A N 1
ATOM 865 C CA . SER A 1 113 ? -1.760 1.655 -22.982 1.00 61.66 113 SER A CA 1
ATOM 866 C C . SER A 1 113 ? -1.910 3.147 -22.633 1.00 61.66 113 SER A C 1
ATOM 868 O O . SER A 1 113 ? -2.547 3.896 -23.366 1.00 61.66 113 SER A O 1
ATOM 870 N N . GLY A 1 114 ? -1.370 3.585 -21.491 1.00 54.19 114 GLY A N 1
ATOM 871 C CA . GLY A 1 114 ? -1.183 4.994 -21.134 1.00 54.19 114 GLY A CA 1
ATOM 872 C C . GLY A 1 114 ? 0.273 5.474 -21.223 1.00 54.19 114 GLY A C 1
ATOM 873 O O . GLY A 1 114 ? 0.564 6.547 -20.707 1.00 54.19 114 GLY A O 1
ATOM 874 N N . ALA A 1 115 ? 1.185 4.667 -21.775 1.00 50.28 115 ALA A N 1
ATOM 875 C CA . ALA A 1 115 ? 2.601 4.977 -21.990 1.00 50.28 115 ALA A CA 1
ATOM 876 C C . ALA A 1 115 ? 2.952 5.204 -23.478 1.00 50.28 115 ALA A C 1
ATOM 878 O O . ALA A 1 115 ? 4.070 5.611 -23.770 1.00 50.28 115 ALA A O 1
ATOM 879 N N . ASP A 1 116 ? 2.006 4.981 -24.399 1.00 46.97 116 ASP A N 1
ATOM 880 C CA . ASP A 1 116 ? 2.190 5.137 -25.854 1.00 46.97 116 ASP A CA 1
ATOM 881 C C . ASP A 1 116 ? 1.939 6.581 -26.367 1.00 46.97 116 ASP A C 1
ATOM 883 O O . ASP A 1 116 ? 1.632 6.786 -27.543 1.00 46.97 116 ASP A O 1
ATOM 887 N N . THR A 1 117 ? 2.061 7.597 -25.504 1.00 41.25 117 THR A N 1
ATOM 888 C CA . THR A 1 117 ? 2.039 9.035 -25.862 1.00 41.25 117 THR A CA 1
ATOM 889 C C . THR A 1 117 ? 3.188 9.761 -25.194 1.00 41.25 117 THR A C 1
ATOM 891 O O . THR A 1 117 ? 3.828 10.597 -25.865 1.00 41.25 117 THR A O 1
#

Mean predicted aligned error: 6.31 Å

pLDDT: mean 88.72, std 9.43, range [41.25, 97.12]

Sequence (117 aa):
MLRGLLSFSSMTMVSRVLGLVRDQVITTTFGTNAVTDAFWVAFRIPNFLRRLFAEGSFSTAFVPVFTEVKETRSHAELRELMSRTAGTLGGVLMLVTALALIFAPQLAVAFSSGADT

Radius of gyration: 19.52 Å; Cα contacts (8 Å, |Δi|>4): 29; chains: 1; bounding box: 41×37×52 Å

Solvent-accessible surface area (backbone atoms only — not comparable to full-atom values): 6582 Å² total; per-residue (Å²): 109,71,69,59,54,51,51,56,50,50,53,52,48,52,52,50,52,53,50,50,52,49,50,51,52,51,44,75,74,70,39,95,45,76,67,52,51,51,50,54,46,59,55,44,54,62,52,50,52,43,52,63,51,54,74,46,61,40,54,69,60,46,50,59,54,52,50,51,38,62,74,79,48,53,74,65,58,41,51,48,52,51,51,52,50,52,51,50,52,49,50,50,52,50,50,53,49,54,50,48,62,74,42,36,71,62,48,49,52,70,58,42,74,80,69,84,123

InterPro domains:
  IPR004268 Peptidoglycan biosynthesis protein MurJ [PF03023] (26-116)
  IPR004268 Peptidoglycan biosynthesis protein MurJ [PR01806] (31-50)
  IPR004268 Peptidoglycan biosynthesis protein MurJ [PR01806] (50-66)
  IPR051050 Lipid II flippase MurJ/MviN [PTHR47019] (2-115)

Foldseek 3Di:
DVVVVVVVVVVVVVVVVVVVVVVVVLCVVVNDDPVSVLVVLVVVVVVVVCVVDPPPDCCVVPVVVLVCCVVPHDPVVSVVVVVVVCVVVVVVVVVVVVVCVVCVVVSSCVSCVVVPD